Protein AF-A0A1F9CWZ2-F1 (afdb_monomer_lite)

Foldseek 3Di:
DPVVLVVLVVVLVVCVVVLVLVVSLCSLPPPQLVQLCCCVPPVAHDPNHPDRGPVVSVVVNVVSVVVNVVSVVSD

Radius of gyration: 12.47 Å; chains: 1; bounding box: 29×23×31 Å

Secondary structure (DSSP, 8-state):
--HHHHHHHHHHHHHHHTT-HHHHHHIIIIIIGGGT-HHHHHSS--TT-SS-SHHHHHHHHHHHHHHHHHHHTT-

pLDDT: mean 93.25, std 9.69, range [46.53, 98.25]

Sequence (75 aa):
MRIYRVHKINAVLIDIDQDLYPEALDKLQNDILKKTDGCTTAGVPNKNDWIVNCTGQGRIYPLIIEAIRLLWELI

Structure (mmCIF, N/CA/C/O backbone):
data_AF-A0A1F9CWZ2-F1
#
_entry.id   AF-A0A1F9CWZ2-F1
#
loop_
_atom_site.group_PDB
_atom_site.id
_atom_site.type_symbol
_atom_site.label_atom_id
_atom_site.label_alt_id
_atom_site.label_comp_id
_atom_site.label_asym_id
_atom_site.label_entity_id
_atom_site.label_seq_id
_atom_site.pdbx_PDB_ins_code
_atom_site.Cartn_x
_atom_site.Cartn_y
_atom_site.Cartn_z
_atom_site.occupancy
_atom_site.B_iso_or_equiv
_atom_site.auth_seq_id
_atom_site.auth_comp_id
_atom_site.auth_asym_id
_atom_site.auth_atom_id
_atom_site.pdbx_PDB_model_num
ATOM 1 N N . MET A 1 1 ? 14.142 -15.429 0.058 1.00 46.53 1 MET A N 1
ATOM 2 C CA . MET A 1 1 ? 13.679 -14.055 0.375 1.00 46.53 1 MET A CA 1
ATOM 3 C C . MET A 1 1 ? 12.282 -13.779 -0.216 1.00 46.53 1 MET A C 1
ATOM 5 O O . MET A 1 1 ? 12.109 -12.861 -1.003 1.00 46.53 1 MET A O 1
ATOM 9 N N . ARG A 1 2 ? 11.268 -14.590 0.130 1.00 53.91 2 ARG A N 1
ATOM 10 C CA . ARG A 1 2 ? 9.860 -14.423 -0.317 1.00 53.91 2 ARG A CA 1
ATOM 11 C C . ARG A 1 2 ? 8.897 -14.186 0.860 1.00 53.91 2 ARG A C 1
ATOM 13 O O . ARG A 1 2 ? 7.801 -13.684 0.669 1.00 53.91 2 ARG A O 1
ATOM 20 N N . ILE A 1 3 ? 9.357 -14.495 2.075 1.00 58.53 3 ILE A N 1
ATOM 21 C CA . ILE A 1 3 ? 8.551 -14.575 3.298 1.00 58.53 3 ILE A CA 1
ATOM 22 C C . ILE A 1 3 ? 8.306 -13.184 3.916 1.00 58.53 3 ILE A C 1
ATOM 24 O O . ILE A 1 3 ? 7.203 -12.888 4.354 1.00 58.53 3 ILE A O 1
ATOM 28 N N . TYR A 1 4 ? 9.289 -12.274 3.856 1.00 64.44 4 TYR A N 1
ATOM 29 C CA . TYR A 1 4 ? 9.202 -10.939 4.476 1.00 64.44 4 TYR A CA 1
ATOM 30 C C . TYR A 1 4 ? 8.027 -10.079 3.972 1.00 64.44 4 TYR A C 1
ATOM 32 O O . TYR A 1 4 ? 7.411 -9.353 4.742 1.00 64.44 4 TYR A O 1
ATOM 40 N N . ARG A 1 5 ? 7.681 -10.188 2.683 1.00 76.06 5 ARG A N 1
ATOM 41 C CA . ARG A 1 5 ? 6.583 -9.413 2.075 1.00 76.06 5 ARG A CA 1
ATOM 42 C C . ARG A 1 5 ? 5.221 -9.877 2.585 1.00 76.06 5 ARG A C 1
ATOM 44 O O . ARG A 1 5 ? 4.377 -9.058 2.920 1.00 76.06 5 ARG A O 1
ATOM 51 N N . VAL A 1 6 ? 5.049 -11.195 2.684 1.00 80.56 6 VAL A N 1
ATOM 52 C CA . VAL A 1 6 ? 3.838 -11.814 3.235 1.00 80.56 6 VAL A CA 1
ATOM 53 C C . VAL A 1 6 ? 3.703 -11.473 4.718 1.00 80.56 6 VAL A C 1
ATOM 55 O O . VAL A 1 6 ? 2.610 -11.148 5.156 1.00 80.56 6 VAL A O 1
ATOM 58 N N . HIS A 1 7 ? 4.809 -11.432 5.472 1.00 86.69 7 HIS A N 1
ATOM 59 C CA . HIS A 1 7 ? 4.777 -10.997 6.872 1.00 86.69 7 HIS A CA 1
ATOM 60 C C . HIS A 1 7 ? 4.236 -9.575 7.049 1.00 86.69 7 HIS A C 1
ATOM 62 O O . HIS A 1 7 ? 3.481 -9.341 7.985 1.00 86.69 7 HIS A O 1
ATOM 68 N N . LYS A 1 8 ? 4.587 -8.637 6.161 1.00 91.62 8 LYS A N 1
ATOM 69 C CA . LYS A 1 8 ? 4.086 -7.258 6.240 1.00 91.62 8 LYS A CA 1
ATOM 70 C C . LYS A 1 8 ? 2.590 -7.160 5.943 1.00 91.62 8 LYS A C 1
ATOM 72 O O . LYS A 1 8 ? 1.896 -6.456 6.660 1.00 91.62 8 LYS A O 1
ATOM 77 N N . ILE A 1 9 ? 2.089 -7.906 4.957 1.00 93.75 9 ILE A N 1
ATOM 78 C CA . ILE A 1 9 ? 0.645 -7.971 4.678 1.00 93.75 9 ILE A CA 1
ATOM 79 C C . ILE A 1 9 ? -0.103 -8.642 5.833 1.00 93.75 9 ILE A C 1
ATOM 81 O O . ILE A 1 9 ? -1.103 -8.111 6.294 1.00 93.75 9 ILE A O 1
ATOM 85 N N . ASN A 1 10 ? 0.408 -9.757 6.355 1.00 95.50 10 ASN A N 1
ATOM 86 C CA . ASN A 1 10 ? -0.214 -10.435 7.491 1.00 95.50 10 ASN A CA 1
ATOM 87 C C . ASN A 1 10 ? -0.251 -9.552 8.741 1.00 95.50 10 ASN A C 1
ATOM 89 O O . ASN A 1 10 ? -1.214 -9.627 9.486 1.00 95.50 10 ASN A O 1
ATOM 93 N N . ALA A 1 11 ? 0.768 -8.718 8.969 1.00 96.69 11 ALA A N 1
ATOM 94 C CA . ALA A 1 11 ? 0.751 -7.768 10.076 1.00 96.69 11 ALA A CA 1
ATOM 95 C C . ALA A 1 11 ? -0.404 -6.765 9.942 1.00 96.69 11 ALA A C 1
ATOM 97 O O . ALA A 1 11 ? -1.123 -6.572 10.910 1.00 96.69 11 ALA A O 1
ATOM 98 N N . VAL A 1 12 ? -0.632 -6.214 8.741 1.00 97.38 12 VAL A N 1
ATOM 99 C CA . VAL A 1 12 ? -1.790 -5.338 8.481 1.00 97.38 12 VAL A CA 1
ATOM 100 C C . VAL A 1 12 ? -3.101 -6.073 8.753 1.00 97.38 12 VAL A C 1
ATOM 102 O O . VAL A 1 12 ? -3.980 -5.520 9.397 1.00 97.38 12 VAL A O 1
ATOM 105 N N . LEU A 1 13 ? -3.239 -7.319 8.286 1.00 97.12 13 LEU A N 1
ATOM 106 C CA . LEU A 1 13 ? -4.456 -8.103 8.520 1.00 97.12 13 LEU A CA 1
ATOM 107 C C . LEU A 1 13 ? -4.693 -8.366 10.015 1.00 97.1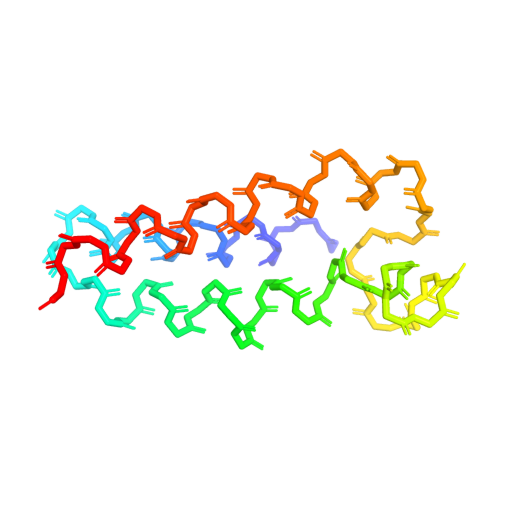2 13 LEU A C 1
ATOM 109 O O . LEU A 1 13 ? -5.816 -8.226 10.474 1.00 97.12 13 LEU A O 1
ATOM 113 N N . ILE A 1 14 ? -3.637 -8.680 10.773 1.00 98.06 14 ILE A N 1
ATOM 114 C CA . ILE A 1 14 ? -3.716 -8.858 12.231 1.00 98.06 14 ILE A CA 1
ATOM 115 C C . ILE A 1 14 ? -4.177 -7.571 12.920 1.00 98.06 14 ILE A C 1
ATOM 117 O O . ILE A 1 14 ? -4.997 -7.647 13.827 1.00 98.06 14 ILE A O 1
ATOM 121 N N . ASP A 1 15 ? -3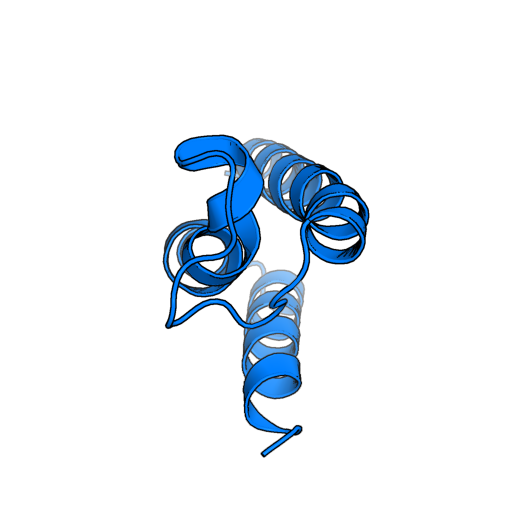.665 -6.409 12.507 1.00 98.25 15 ASP A N 1
ATOM 122 C CA . ASP A 1 15 ? -4.099 -5.132 13.082 1.00 98.25 15 ASP A CA 1
ATOM 123 C C . ASP A 1 15 ? -5.587 -4.874 12.785 1.00 98.25 15 ASP A C 1
ATOM 125 O O . ASP A 1 15 ? -6.329 -4.480 13.677 1.00 98.25 15 ASP A O 1
ATOM 129 N N . ILE A 1 16 ? -6.039 -5.155 11.555 1.00 97.69 16 ILE A N 1
ATOM 130 C CA . ILE A 1 16 ? -7.453 -5.036 11.157 1.00 97.69 16 ILE A CA 1
ATOM 131 C C . ILE A 1 16 ? -8.337 -5.957 12.005 1.00 97.69 16 ILE A C 1
ATOM 133 O O . ILE A 1 16 ? -9.351 -5.505 12.527 1.00 97.69 16 ILE A O 1
ATOM 137 N N . ASP A 1 17 ? -7.940 -7.219 12.190 1.00 97.88 17 ASP A N 1
ATOM 138 C CA . ASP A 1 17 ? -8.681 -8.196 13.002 1.00 97.88 17 ASP A CA 1
ATOM 139 C C . ASP A 1 17 ? -8.756 -7.804 14.493 1.00 97.88 17 ASP A C 1
ATOM 141 O O . ASP A 1 17 ? -9.576 -8.343 15.237 1.00 97.88 17 ASP A O 1
ATOM 145 N N . GLN A 1 18 ? -7.889 -6.893 14.943 1.00 98.00 18 GLN A N 1
ATOM 146 C CA . GLN A 1 18 ? -7.829 -6.374 16.312 1.00 98.00 18 GLN A CA 1
ATOM 147 C C . GLN A 1 18 ? -8.428 -4.966 16.454 1.00 98.00 18 GLN A C 1
ATOM 149 O O . GLN A 1 18 ? -8.254 -4.349 17.504 1.00 98.00 18 GLN A O 1
ATOM 154 N N . ASP A 1 19 ? -9.099 -4.449 15.418 1.00 97.56 19 ASP A N 1
ATOM 155 C CA . ASP A 1 19 ? -9.620 -3.074 15.346 1.00 97.56 19 ASP A CA 1
ATOM 156 C C . ASP A 1 19 ? -8.534 -1.980 15.502 1.00 97.56 19 ASP A C 1
ATOM 158 O O . ASP A 1 19 ? -8.824 -0.816 15.783 1.00 97.56 19 ASP A O 1
ATOM 162 N N . LEU A 1 20 ? -7.261 -2.328 15.278 1.00 98.12 20 LEU A N 1
ATOM 163 C CA . LEU A 1 20 ? -6.105 -1.423 15.309 1.00 98.12 20 LEU A CA 1
ATOM 164 C C . LEU A 1 20 ? -5.941 -0.714 13.953 1.00 98.12 20 LEU A C 1
ATOM 166 O O . LEU A 1 20 ? -4.930 -0.843 13.254 1.00 98.12 20 LEU A O 1
ATOM 170 N N . TYR A 1 21 ? -6.982 0.006 13.530 1.00 97.56 21 TYR A N 1
ATOM 171 C CA . TYR A 1 21 ? -7.032 0.642 12.210 1.00 97.56 21 TYR A CA 1
ATOM 172 C C . TYR A 1 21 ? -5.933 1.695 11.975 1.00 97.56 21 TYR A C 1
ATOM 174 O O . TYR A 1 21 ? -5.358 1.689 10.881 1.00 97.56 21 TYR A O 1
ATOM 182 N N . PRO A 1 22 ? -5.573 2.565 12.944 1.00 97.62 22 PRO A N 1
ATOM 183 C CA . PRO A 1 22 ? -4.460 3.501 12.771 1.00 97.62 22 PRO A CA 1
ATOM 184 C C . PRO A 1 22 ? -3.121 2.800 12.498 1.00 97.62 22 PRO A C 1
ATOM 186 O O . PRO A 1 22 ? -2.346 3.238 11.647 1.00 97.62 22 PRO A O 1
ATOM 189 N N . GLU A 1 23 ? -2.854 1.680 13.170 1.00 97.69 23 GLU A N 1
ATOM 190 C CA . GLU A 1 23 ? -1.647 0.875 12.995 1.00 97.69 23 GLU A CA 1
ATOM 191 C C . GLU A 1 23 ? -1.636 0.145 11.648 1.00 97.69 23 GLU A C 1
ATOM 193 O O . GLU A 1 23 ? -0.595 0.091 10.983 1.00 97.69 23 GLU A O 1
ATOM 198 N N . ALA A 1 24 ? -2.784 -0.393 11.226 1.00 98.06 24 ALA A N 1
ATOM 199 C CA . ALA A 1 24 ? -2.953 -1.001 9.908 1.00 98.06 24 ALA A CA 1
ATOM 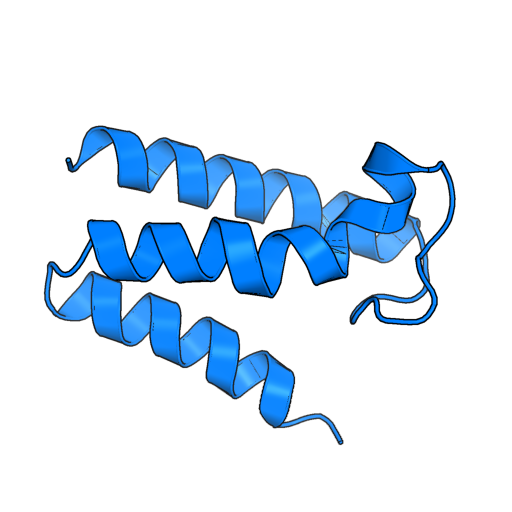200 C C . ALA A 1 24 ? -2.692 0.024 8.790 1.00 98.06 24 ALA A C 1
ATOM 202 O O . ALA A 1 24 ? -1.985 -0.257 7.814 1.00 98.06 24 ALA A O 1
ATOM 203 N N . LEU A 1 25 ? -3.236 1.233 8.959 1.00 98.06 25 LEU A N 1
ATOM 204 C CA . LEU A 1 25 ? -3.092 2.348 8.034 1.00 98.06 25 LEU A CA 1
ATOM 205 C C . LEU A 1 25 ? -1.631 2.800 7.913 1.00 98.06 25 LEU A C 1
ATOM 207 O O . LEU A 1 25 ? -1.129 2.932 6.793 1.00 98.06 25 LEU A O 1
ATOM 211 N N . ASP A 1 26 ? -0.934 2.974 9.040 1.00 97.50 26 ASP A N 1
ATOM 212 C CA . ASP A 1 26 ? 0.489 3.326 9.063 1.00 97.50 26 ASP A CA 1
ATOM 213 C C . ASP A 1 26 ? 1.324 2.303 8.283 1.00 97.50 26 ASP A C 1
ATOM 215 O O . ASP A 1 26 ? 2.100 2.668 7.397 1.00 97.50 26 ASP A O 1
ATOM 219 N N . LYS A 1 27 ? 1.102 1.005 8.514 1.00 97.62 27 LYS A N 1
ATOM 220 C CA . LYS A 1 27 ? 1.819 -0.060 7.799 1.00 97.62 27 LYS A CA 1
ATOM 221 C C . LYS A 1 27 ? 1.517 -0.054 6.297 1.00 97.62 27 LYS A C 1
ATOM 223 O O . LYS A 1 27 ? 2.438 -0.208 5.486 1.00 97.62 27 LYS A O 1
ATOM 228 N N . LEU A 1 28 ? 0.265 0.156 5.884 1.00 97.50 28 LEU A N 1
ATOM 229 C CA . LEU A 1 28 ? -0.060 0.268 4.459 1.00 97.50 28 LEU A CA 1
ATOM 230 C C . LEU A 1 28 ? 0.632 1.470 3.809 1.00 97.50 28 LEU A C 1
ATOM 232 O O . LEU A 1 28 ? 1.233 1.315 2.745 1.00 97.50 28 LEU A O 1
ATOM 236 N N . GLN A 1 29 ? 0.596 2.642 4.443 1.00 97.12 29 GLN A N 1
ATOM 237 C CA . GLN A 1 29 ? 1.142 3.881 3.884 1.00 97.12 29 GLN A CA 1
ATOM 238 C C . GLN A 1 29 ? 2.673 3.929 3.913 1.00 97.12 29 GLN A C 1
ATOM 240 O O . GLN A 1 29 ? 3.313 4.320 2.934 1.00 97.12 29 GLN A O 1
ATOM 245 N N . ASN A 1 30 ? 3.280 3.549 5.035 1.00 95.50 30 ASN A N 1
ATOM 246 C CA . ASN A 1 30 ? 4.698 3.776 5.283 1.00 95.50 30 ASN A CA 1
ATOM 247 C C . ASN A 1 30 ? 5.580 2.583 4.930 1.00 95.50 30 ASN A C 1
ATOM 249 O O . ASN A 1 30 ? 6.721 2.802 4.510 1.00 95.50 30 ASN A O 1
ATOM 253 N N . ASP A 1 31 ? 5.059 1.357 5.010 1.00 94.56 31 ASP A N 1
ATOM 254 C CA . ASP A 1 31 ? 5.832 0.161 4.678 1.00 94.56 31 ASP A CA 1
ATOM 255 C C . ASP A 1 31 ? 5.512 -0.383 3.289 1.00 94.56 31 ASP A C 1
ATOM 257 O O . ASP A 1 31 ? 6.432 -0.690 2.533 1.00 94.56 31 ASP A O 1
ATOM 261 N N . ILE A 1 32 ? 4.231 -0.554 2.952 1.00 95.62 32 ILE A N 1
ATOM 262 C CA . ILE A 1 32 ? 3.827 -1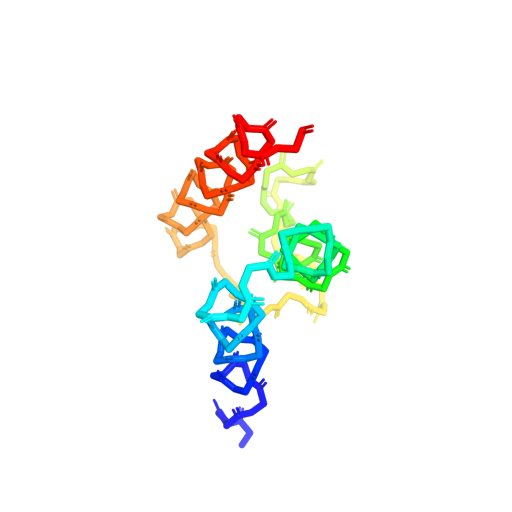.312 1.758 1.00 95.62 32 ILE A CA 1
ATOM 263 C C . ILE A 1 32 ? 3.732 -0.409 0.524 1.00 95.62 32 ILE A C 1
ATOM 265 O O . ILE A 1 32 ? 4.316 -0.731 -0.516 1.00 95.62 32 ILE A O 1
ATOM 269 N N . LEU A 1 33 ? 3.052 0.736 0.629 1.00 96.19 33 LEU A N 1
ATOM 270 C CA . LEU A 1 33 ? 2.855 1.655 -0.493 1.00 96.19 33 LEU A CA 1
ATOM 271 C C . LEU A 1 33 ? 4.199 2.126 -1.067 1.00 96.19 33 LEU A C 1
ATOM 273 O O . LEU A 1 33 ? 4.455 1.907 -2.247 1.00 96.19 33 LEU A O 1
ATOM 277 N N . LYS A 1 34 ? 5.120 2.595 -0.212 1.00 94.25 34 LYS A N 1
ATOM 278 C CA . LYS A 1 34 ? 6.478 3.055 -0.591 1.00 94.25 34 LYS A CA 1
ATOM 279 C C . LYS A 1 34 ? 7.382 1.988 -1.230 1.00 94.25 34 LYS A C 1
ATOM 281 O O . LYS A 1 34 ? 8.530 2.268 -1.573 1.00 94.25 34 LYS A O 1
ATOM 286 N N . LYS A 1 35 ? 6.945 0.725 -1.271 1.00 94.56 35 LYS A N 1
ATOM 287 C CA . LYS A 1 35 ? 7.673 -0.404 -1.884 1.00 94.56 35 LYS A CA 1
ATOM 288 C C . LYS A 1 35 ? 7.003 -0.896 -3.164 1.00 94.56 35 LYS A C 1
ATOM 290 O O . LYS A 1 35 ? 7.431 -1.907 -3.731 1.00 94.56 35 LYS A O 1
ATOM 295 N N . THR A 1 36 ? 5.910 -0.258 -3.572 1.00 94.75 36 THR A N 1
ATOM 296 C CA . THR A 1 36 ? 5.055 -0.685 -4.684 1.00 94.75 36 THR A CA 1
ATOM 297 C C . THR A 1 36 ? 4.598 0.475 -5.569 1.00 94.75 36 THR A C 1
ATOM 299 O O . THR A 1 36 ? 3.835 0.240 -6.502 1.00 94.75 36 THR A O 1
ATOM 302 N N . ASP A 1 37 ? 5.073 1.695 -5.307 1.00 9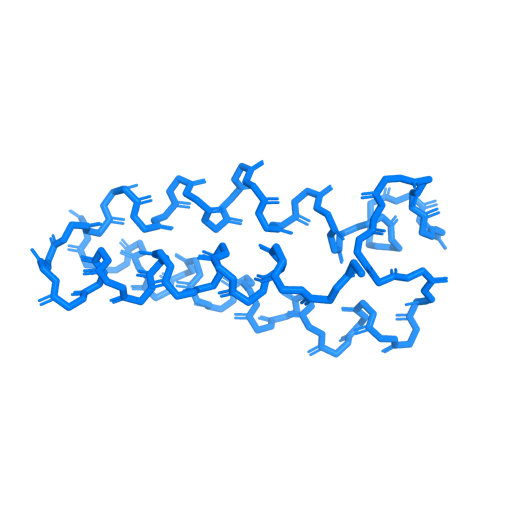6.12 37 ASP A N 1
ATOM 303 C CA . ASP A 1 37 ? 4.638 2.936 -5.949 1.00 96.12 37 ASP A CA 1
ATOM 304 C C . ASP A 1 37 ? 5.687 3.576 -6.870 1.00 96.12 37 ASP A C 1
ATOM 306 O O . ASP A 1 37 ? 5.410 4.630 -7.446 1.00 96.12 37 ASP A O 1
ATOM 310 N N . GLY A 1 38 ? 6.872 2.980 -7.046 1.00 96.69 38 GLY A N 1
ATOM 311 C CA . GLY A 1 38 ? 7.944 3.562 -7.860 1.00 96.69 38 GLY A CA 1
ATOM 312 C C . GLY A 1 38 ? 7.502 3.911 -9.281 1.00 96.69 38 GLY A C 1
ATOM 313 O O . GLY A 1 38 ? 7.743 5.015 -9.760 1.00 96.69 38 GLY A O 1
ATOM 314 N N . CYS A 1 39 ? 6.750 3.031 -9.942 1.00 96.56 39 CYS A N 1
ATOM 315 C CA . CYS A 1 39 ? 6.225 3.313 -11.276 1.00 96.56 39 CYS A CA 1
ATOM 316 C C . CYS A 1 39 ? 5.186 4.437 -11.287 1.00 96.56 39 CYS A C 1
ATOM 318 O O . CYS A 1 39 ? 5.134 5.193 -12.252 1.00 96.56 39 CYS A O 1
ATOM 320 N N . THR A 1 40 ? 4.383 4.575 -10.233 1.00 96.38 40 THR A N 1
ATOM 321 C CA . THR A 1 40 ? 3.392 5.655 -10.132 1.00 96.38 40 THR A CA 1
ATOM 322 C C . THR A 1 40 ? 4.058 6.999 -9.837 1.00 96.38 40 THR A C 1
ATOM 324 O O . THR A 1 40 ? 3.642 8.023 -10.368 1.00 96.38 40 THR A O 1
ATOM 327 N N . THR A 1 41 ? 5.096 7.005 -9.000 1.00 95.00 41 THR A N 1
ATOM 328 C CA . THR A 1 41 ? 5.740 8.228 -8.495 1.00 95.00 41 THR A CA 1
ATOM 329 C C . THR A 1 41 ? 6.892 8.717 -9.372 1.00 95.00 41 THR A C 1
ATOM 331 O O . THR A 1 41 ? 7.087 9.921 -9.508 1.00 95.00 41 THR A O 1
ATOM 334 N N . ALA A 1 42 ? 7.644 7.801 -9.984 1.00 94.62 42 ALA A N 1
ATOM 335 C CA . ALA A 1 42 ? 8.861 8.087 -10.744 1.00 94.62 42 ALA A CA 1
ATOM 336 C C . ALA A 1 42 ? 8.850 7.508 -12.173 1.00 94.62 42 ALA A C 1
ATOM 338 O O . ALA A 1 42 ? 9.831 7.652 -12.902 1.00 94.62 42 ALA A O 1
ATOM 339 N N . GLY A 1 43 ? 7.775 6.830 -12.590 1.00 95.31 43 GLY A N 1
ATOM 340 C CA . GLY A 1 43 ? 7.657 6.210 -13.917 1.00 95.31 43 GLY A CA 1
ATOM 341 C C . GLY A 1 43 ? 8.428 4.894 -14.086 1.00 95.31 43 GLY A C 1
ATOM 342 O O . GLY A 1 43 ? 8.264 4.217 -15.101 1.00 95.31 43 GLY A O 1
ATOM 343 N N . VAL A 1 44 ? 9.241 4.499 -13.101 1.00 96.06 44 VAL A N 1
ATOM 344 C CA . VAL A 1 44 ? 10.036 3.261 -13.102 1.00 96.06 44 VAL A CA 1
ATOM 345 C C . VAL A 1 44 ? 10.089 2.648 -11.698 1.00 96.06 44 VAL A C 1
ATOM 347 O O . VAL A 1 44 ? 10.001 3.385 -10.719 1.00 96.06 44 VAL A O 1
ATOM 350 N N . PRO A 1 45 ? 10.279 1.323 -11.548 1.00 95.69 45 PRO A N 1
ATOM 351 C CA . PRO A 1 45 ? 10.438 0.721 -10.229 1.00 95.69 45 PRO A CA 1
ATOM 352 C C . PRO A 1 45 ? 11.674 1.269 -9.507 1.00 95.69 45 PRO A C 1
ATOM 354 O O . PRO A 1 45 ? 12.758 1.361 -10.089 1.00 95.69 45 PRO A O 1
ATOM 357 N N . ASN A 1 46 ? 11.543 1.551 -8.215 1.00 93.50 46 ASN A N 1
ATOM 358 C CA . ASN A 1 46 ? 12.668 1.897 -7.361 1.00 93.50 46 ASN A CA 1
ATOM 359 C C . ASN A 1 46 ? 13.512 0.653 -7.048 1.00 93.50 46 ASN A C 1
ATOM 361 O O . ASN A 1 46 ? 13.008 -0.467 -6.949 1.00 93.50 46 ASN A O 1
ATOM 365 N N . LYS A 1 47 ? 14.808 0.851 -6.766 1.00 91.12 47 LYS A N 1
ATOM 366 C CA . LYS A 1 47 ? 15.741 -0.233 -6.381 1.00 91.12 47 LYS A CA 1
ATOM 367 C C . LYS A 1 47 ? 15.249 -1.069 -5.190 1.00 91.12 47 LYS A C 1
ATOM 369 O O . LYS A 1 47 ? 15.578 -2.247 -5.084 1.00 91.12 47 LYS A O 1
ATOM 374 N N . ASN A 1 48 ? 14.492 -0.447 -4.289 1.00 89.69 48 ASN A N 1
ATOM 375 C CA . ASN A 1 48 ? 14.002 -1.068 -3.062 1.00 89.69 48 ASN A CA 1
ATOM 376 C C . ASN A 1 48 ? 12.554 -1.565 -3.167 1.00 89.69 48 ASN A C 1
ATOM 378 O O . ASN A 1 48 ? 12.010 -2.020 -2.156 1.00 89.69 48 ASN A O 1
ATOM 382 N N . ASP A 1 49 ? 11.936 -1.479 -4.346 1.00 93.94 49 ASP A N 1
ATOM 383 C CA . ASP A 1 49 ? 10.574 -1.951 -4.540 1.00 93.94 49 ASP A CA 1
ATOM 384 C C . ASP A 1 49 ? 10.502 -3.469 -4.431 1.00 93.94 49 ASP A C 1
ATOM 386 O O . ASP A 1 49 ? 11.388 -4.226 -4.836 1.00 93.94 49 ASP A O 1
ATOM 390 N N . TRP A 1 50 ? 9.389 -3.943 -3.890 1.00 93.69 50 TRP A N 1
ATOM 391 C CA . TRP A 1 50 ? 9.107 -5.366 -3.851 1.00 93.69 50 TRP A CA 1
ATOM 392 C C . TRP A 1 50 ? 8.717 -5.878 -5.241 1.00 93.69 50 TRP A C 1
ATOM 394 O O . TRP A 1 50 ? 9.046 -7.012 -5.602 1.00 93.69 50 TRP A O 1
ATOM 404 N N . ILE A 1 51 ? 8.051 -5.052 -6.046 1.00 92.31 51 ILE A N 1
ATOM 405 C CA . ILE A 1 51 ? 7.626 -5.409 -7.399 1.00 92.31 51 ILE A CA 1
ATOM 406 C C . ILE A 1 51 ? 8.471 -4.622 -8.399 1.00 92.31 51 ILE A C 1
ATOM 408 O O . ILE A 1 51 ? 8.253 -3.440 -8.608 1.00 92.31 51 ILE A O 1
ATOM 412 N N . VAL A 1 52 ? 9.429 -5.287 -9.041 1.00 94.25 52 VAL A N 1
ATOM 413 C CA . VAL A 1 52 ? 10.433 -4.645 -9.915 1.00 94.25 52 VAL A CA 1
ATOM 414 C C . VAL A 1 52 ? 9.975 -4.470 -11.371 1.00 94.25 52 VAL A C 1
ATOM 416 O O . VAL A 1 52 ? 10.792 -4.419 -12.283 1.00 94.25 52 VAL A O 1
ATOM 419 N N . ASN A 1 53 ? 8.664 -4.427 -11.621 1.00 94.62 53 ASN A N 1
ATOM 420 C CA . ASN A 1 53 ? 8.111 -4.139 -12.946 1.00 94.62 53 ASN A CA 1
ATOM 421 C C . ASN A 1 53 ? 6.793 -3.363 -12.838 1.00 94.62 53 ASN A C 1
ATOM 423 O O . ASN A 1 53 ? 5.980 -3.630 -11.948 1.00 94.62 53 ASN A O 1
ATOM 427 N N . CYS A 1 54 ? 6.568 -2.438 -13.773 1.00 95.88 54 CYS A N 1
ATOM 428 C CA . CYS A 1 54 ? 5.416 -1.540 -13.714 1.00 95.88 54 CYS A CA 1
ATOM 429 C C . CYS A 1 54 ? 4.079 -2.227 -13.959 1.00 95.88 54 CYS A C 1
ATOM 431 O O . CYS A 1 54 ? 3.090 -1.840 -13.350 1.00 95.88 54 CYS A O 1
ATOM 433 N N . THR A 1 55 ? 4.038 -3.295 -14.756 1.00 97.31 55 THR A N 1
ATOM 434 C CA . THR A 1 55 ? 2.810 -4.079 -14.941 1.00 97.31 55 THR A CA 1
ATOM 435 C C . THR A 1 55 ? 2.320 -4.672 -13.619 1.00 97.31 55 THR A C 1
ATOM 437 O O . THR A 1 55 ? 1.126 -4.669 -13.335 1.00 97.31 55 THR A O 1
ATOM 440 N N . GLY A 1 56 ? 3.236 -5.175 -12.791 1.00 95.56 56 GLY A N 1
ATOM 441 C CA . GLY A 1 56 ? 2.922 -5.714 -11.475 1.00 95.56 56 GLY A CA 1
ATOM 442 C C . GLY A 1 56 ? 2.527 -4.624 -10.482 1.00 95.56 56 GLY A C 1
ATOM 443 O O . GLY A 1 56 ? 1.526 -4.785 -9.788 1.00 95.56 56 GLY A O 1
ATOM 444 N N . GLN A 1 57 ? 3.267 -3.509 -10.436 1.00 96.25 57 GLN A N 1
ATOM 445 C CA . GLN A 1 57 ? 2.911 -2.377 -9.571 1.00 96.25 57 GLN A CA 1
ATOM 446 C C . GLN A 1 57 ? 1.541 -1.801 -9.936 1.00 96.25 57 GLN A C 1
ATOM 448 O O . GLN A 1 57 ? 0.713 -1.613 -9.054 1.00 96.25 57 GLN A O 1
ATOM 453 N N . GLY A 1 58 ? 1.241 -1.651 -11.229 1.00 96.06 58 GLY A N 1
ATOM 454 C CA . GLY A 1 58 ? -0.047 -1.146 -11.709 1.00 96.06 58 GLY A CA 1
ATOM 455 C C . GLY A 1 58 ? -1.251 -2.018 -11.337 1.00 96.06 58 GLY A C 1
ATOM 456 O O . GLY A 1 58 ? -2.370 -1.520 -11.305 1.00 96.06 58 GLY A O 1
ATOM 457 N N . ARG A 1 59 ? -1.045 -3.301 -11.009 1.00 96.25 59 ARG A N 1
ATOM 458 C CA . ARG A 1 59 ? -2.112 -4.181 -10.497 1.00 96.25 59 ARG A CA 1
ATOM 459 C C . ARG A 1 59 ? -2.325 -4.048 -8.992 1.00 96.25 59 ARG A C 1
ATOM 461 O O . ARG A 1 59 ? -3.434 -4.256 -8.523 1.00 96.25 59 ARG A O 1
ATOM 468 N N . ILE A 1 60 ? -1.264 -3.759 -8.242 1.00 94.81 60 ILE A N 1
ATOM 469 C CA . ILE A 1 60 ? -1.271 -3.799 -6.774 1.00 94.81 60 ILE A CA 1
ATOM 470 C C . ILE A 1 60 ? -1.489 -2.414 -6.167 1.00 94.81 60 ILE A C 1
ATOM 472 O O . ILE A 1 60 ? -2.226 -2.292 -5.193 1.00 94.81 60 ILE A O 1
ATOM 476 N N . TYR A 1 61 ? -0.907 -1.374 -6.760 1.00 95.38 61 TYR A N 1
ATOM 477 C CA . TYR A 1 61 ? -1.017 0.001 -6.284 1.00 95.38 61 TYR A CA 1
ATOM 478 C C . TYR A 1 61 ? -2.479 0.445 -6.077 1.00 95.38 61 TYR A C 1
ATOM 480 O O . TYR A 1 61 ? -2.785 0.901 -4.975 1.00 95.38 61 TYR A O 1
ATOM 488 N N . PRO A 1 62 ? -3.420 0.238 -7.028 1.00 96.75 62 PRO A N 1
ATOM 489 C CA . PRO A 1 62 ? -4.816 0.633 -6.818 1.00 96.75 62 PRO A CA 1
ATOM 490 C C . PRO A 1 62 ? -5.481 -0.087 -5.639 1.00 96.75 62 PRO A C 1
ATOM 492 O O . PRO A 1 62 ? -6.277 0.514 -4.930 1.00 96.75 62 PRO A O 1
ATOM 495 N N . LEU A 1 63 ? -5.127 -1.355 -5.398 1.00 97.56 63 LEU A N 1
ATOM 496 C CA . LEU A 1 63 ? -5.673 -2.141 -4.288 1.00 97.56 63 LEU A CA 1
ATOM 497 C C . LEU A 1 63 ? -5.177 -1.625 -2.933 1.00 97.56 63 LEU A C 1
ATOM 499 O O . LEU A 1 63 ? -5.945 -1.582 -1.979 1.00 97.56 63 LEU A O 1
ATOM 503 N N . ILE A 1 64 ? -3.907 -1.215 -2.847 1.00 97.00 64 ILE A N 1
ATOM 504 C CA . ILE A 1 64 ? -3.343 -0.623 -1.625 1.00 97.00 64 ILE A CA 1
ATOM 505 C C . ILE A 1 64 ? -4.000 0.727 -1.336 1.00 97.00 64 ILE A C 1
ATOM 507 O O . ILE A 1 64 ? -4.369 0.986 -0.194 1.00 97.00 64 ILE A O 1
ATOM 511 N N . ILE A 1 65 ? -4.163 1.573 -2.357 1.00 98.12 65 ILE A N 1
ATOM 512 C CA . ILE A 1 65 ? -4.835 2.870 -2.208 1.00 98.12 65 ILE A CA 1
ATOM 513 C C . ILE A 1 65 ? -6.285 2.685 -1.760 1.00 98.12 65 ILE A C 1
ATOM 515 O O . ILE A 1 65 ? -6.730 3.385 -0.855 1.00 98.12 65 ILE A O 1
ATOM 519 N N . GLU A 1 66 ? -6.999 1.719 -2.336 1.00 98.19 66 GLU A N 1
ATOM 520 C CA . GLU A 1 66 ? -8.369 1.422 -1.924 1.00 98.19 66 GLU A CA 1
ATOM 521 C C . GLU A 1 66 ? -8.436 0.903 -0.483 1.00 98.19 66 GLU A C 1
ATOM 523 O O . GLU A 1 66 ? -9.267 1.365 0.292 1.00 98.19 66 GLU A O 1
ATOM 528 N N . ALA A 1 67 ? -7.524 0.016 -0.078 1.00 97.62 67 ALA A N 1
ATOM 529 C CA . ALA A 1 67 ? -7.451 -0.449 1.306 1.00 97.62 67 ALA A CA 1
ATOM 530 C C . ALA A 1 67 ? -7.174 0.702 2.291 1.00 97.62 67 ALA A C 1
ATOM 532 O O . ALA A 1 67 ? -7.829 0.799 3.323 1.00 97.62 67 ALA A O 1
ATOM 533 N N . ILE A 1 68 ? -6.250 1.609 1.953 1.00 98.12 68 ILE A N 1
ATOM 534 C CA . ILE A 1 68 ? -5.973 2.826 2.733 1.00 98.12 68 ILE A CA 1
ATOM 535 C C . ILE A 1 68 ? -7.233 3.687 2.857 1.00 98.12 68 ILE A C 1
ATOM 537 O O . ILE A 1 68 ? -7.546 4.157 3.947 1.00 98.12 68 ILE A O 1
ATOM 541 N N . ARG A 1 69 ? -7.957 3.892 1.749 1.00 98.19 69 ARG A N 1
ATOM 542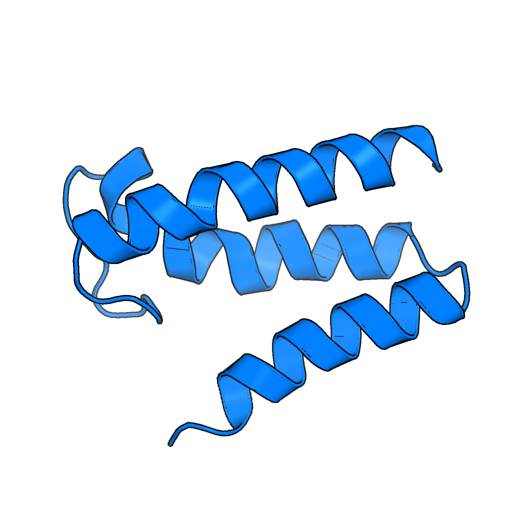 C CA . ARG A 1 69 ? -9.195 4.679 1.718 1.00 98.19 69 ARG A CA 1
ATOM 543 C C . ARG A 1 69 ? -10.265 4.069 2.623 1.00 98.19 69 ARG A C 1
ATOM 545 O O . ARG A 1 69 ? -10.870 4.800 3.393 1.00 98.19 69 ARG A O 1
ATOM 552 N N . LEU A 1 70 ? -10.463 2.753 2.553 1.00 97.31 70 LEU A N 1
ATOM 553 C CA . LEU A 1 70 ? -11.430 2.033 3.386 1.00 97.31 70 LEU A CA 1
ATOM 554 C C . LEU A 1 70 ? -11.077 2.110 4.876 1.00 97.31 70 LEU A C 1
ATOM 556 O O . LEU A 1 70 ? -11.959 2.339 5.692 1.00 97.31 70 LEU A O 1
ATOM 560 N N . LEU A 1 71 ? -9.799 1.973 5.243 1.00 96.38 71 LEU A N 1
ATOM 561 C CA . LEU A 1 71 ? -9.380 2.112 6.644 1.00 96.38 71 LEU A CA 1
ATOM 562 C C . LEU A 1 71 ? -9.596 3.526 7.187 1.00 96.38 71 LEU A C 1
ATOM 564 O O . LEU A 1 71 ? -9.966 3.674 8.345 1.00 96.38 71 LEU A O 1
ATOM 568 N N . TRP A 1 72 ? -9.408 4.558 6.361 1.00 96.31 72 TRP A N 1
ATOM 569 C CA . TRP A 1 72 ? -9.720 5.936 6.747 1.00 96.31 72 TRP A CA 1
ATOM 570 C C . TRP A 1 72 ? -11.202 6.165 7.062 1.00 96.31 72 TRP A C 1
ATOM 572 O O . TRP A 1 72 ? -11.508 7.096 7.792 1.00 96.31 72 TRP A O 1
ATOM 582 N N . GLU A 1 73 ? -12.120 5.350 6.535 1.00 96.75 73 GLU A N 1
ATOM 583 C CA . GLU A 1 73 ? -13.553 5.449 6.858 1.00 96.75 73 GLU A CA 1
ATOM 584 C C . GLU A 1 73 ? -13.904 4.842 8.229 1.00 96.75 73 GLU A C 1
ATOM 586 O O . GLU A 1 73 ? -15.029 5.011 8.698 1.00 96.75 73 GLU A O 1
ATOM 591 N N . LEU A 1 74 ? -12.961 4.137 8.867 1.00 93.81 74 LEU A N 1
ATOM 592 C CA . LEU A 1 74 ? -13.137 3.456 10.157 1.00 93.81 74 LEU A CA 1
ATOM 593 C C . LEU A 1 74 ? -12.478 4.194 11.337 1.00 93.81 74 LEU A C 1
ATOM 595 O O . LEU A 1 74 ? -12.553 3.712 12.468 1.00 93.81 74 LEU A O 1
ATOM 599 N N . ILE A 1 75 ? -11.826 5.332 11.078 1.00 90.00 75 ILE A N 1
ATOM 600 C CA . ILE A 1 75 ? -11.110 6.167 12.060 1.00 90.00 75 ILE A CA 1
ATOM 601 C C . ILE A 1 75 ? -11.796 7.530 12.139 1.00 90.00 75 ILE A C 1
ATOM 603 O O . ILE A 1 75 ? -12.026 8.003 13.275 1.00 90.00 75 ILE A O 1
#